Protein AF-A0A2G8KX12-F1 (afdb_monomer)

Mean predicted aligned error: 12.35 Å

Organism: Stichopus japonicus (NCBI:txid307972)

InterPro domains:
  IPR000276 G protein-coupled receptor, rhodopsin-like [PF00001] (14-126)
  IPR000276 G protein-coupled receptor, rhodopsin-like [PR00237] (73-97)
  IPR000276 G protein-coupled receptor, rhodopsin-like [PR00237] (108-134)
  IPR017452 GPCR, rhodopsin-like, 7TM [PS50262] (1-126)
  IPR050125 G-protein coupled receptor opsins [PTHR24240] (12-142)

Radius of gyration: 23.71 Å; Cα contacts (8 Å, |Δi|>4): 37; chains: 1; bounding box: 64×22×67 Å

Sequence (146 aa):
MASLDSPGLCLIFLCYLAIPLFYFLTFAFAKRSKQKVINHLVVRPGMTDNNASLAHQTNERSRQTCKKAELRYTMVSALVYCTFTICWTPLCIVHLVNRNSPVASWVYHYCFLLIYTNSCLNPFIYAGLNRNFRRKIKQLLRLEVD

Foldseek 3Di:
DDDPDPVVLVVVVCCVVVVVVVVVVVLVVVVVVVVVVVVVVVPDDDDDDVVCVVVVVVVVVVVVVVVVVSVLVVQLSVVLVVLQCVLQVLVSVQVVVCVVPNDDPVSVVVSVVSNVCSVVCNLVSCCVSPPVSVVVVVVVVVVVVD

Nearest PDB structures (foldseek):
  8du3-assembly1_A  TM=8.055E-01  e=3.825E-03  Homo sapiens
  3g6b-assembly1_B  TM=3.278E-01  e=8.912E+00  Thermotoga maritima

Solvent-accessible surface area (backbone atoms only — not comparable to full-atom values): 8289 Å² total; per-residue (Å²): 135,82,72,94,75,50,70,67,58,55,49,51,53,48,48,66,52,48,52,58,49,52,48,50,52,53,51,51,48,54,51,50,57,49,49,53,51,49,58,65,60,71,70,67,84,88,69,61,70,79,61,35,54,58,49,48,54,52,48,52,52,50,50,53,52,51,51,54,51,50,53,49,54,53,50,51,54,51,49,55,48,52,48,52,52,63,33,47,48,60,48,53,51,51,59,59,44,43,76,80,44,87,67,62,70,69,59,54,53,51,33,51,50,39,48,60,46,54,68,62,43,51,63,50,56,47,43,74,76,23,71,67,50,47,49,51,52,56,48,52,63,50,67,76,74,112

Structure (mmCIF, N/CA/C/O backbone):
data_AF-A0A2G8KX12-F1
#
_entry.id   AF-A0A2G8KX12-F1
#
loop_
_atom_site.group_PDB
_atom_site.id
_atom_site.type_symbol
_atom_site.label_atom_id
_atom_site.label_alt_id
_atom_site.label_comp_id
_atom_site.label_asym_id
_atom_site.label_entity_id
_atom_site.label_seq_id
_atom_site.pdbx_PDB_ins_code
_atom_site.Cartn_x
_atom_site.Cartn_y
_atom_site.Cartn_z
_atom_site.occupancy
_atom_site.B_iso_or_equiv
_atom_site.auth_seq_id
_atom_site.auth_comp_id
_atom_site.auth_asym_id
_atom_site.auth_atom_id
_atom_site.pdbx_PDB_model_num
ATOM 1 N N . MET A 1 1 ? 33.860 -6.564 -18.387 1.00 37.88 1 MET A N 1
ATOM 2 C CA . MET A 1 1 ? 33.531 -6.569 -16.944 1.00 37.88 1 MET A CA 1
ATOM 3 C C . MET A 1 1 ? 33.073 -5.166 -16.566 1.00 37.88 1 MET A C 1
ATOM 5 O O . MET A 1 1 ? 33.878 -4.345 -16.156 1.00 37.88 1 MET A O 1
ATOM 9 N N . ALA A 1 2 ? 31.809 -4.844 -16.849 1.00 42.09 2 ALA A N 1
ATOM 10 C CA . ALA A 1 2 ? 31.258 -3.507 -16.650 1.00 42.09 2 ALA A CA 1
ATOM 11 C C . ALA A 1 2 ? 30.771 -3.365 -15.203 1.00 42.09 2 ALA A C 1
ATOM 13 O O . ALA A 1 2 ? 29.740 -3.927 -14.833 1.00 42.09 2 ALA A O 1
ATOM 14 N N . SER A 1 3 ? 31.592 -2.684 -14.404 1.00 42.81 3 SER A N 1
ATOM 15 C CA . SER A 1 3 ? 31.256 -1.941 -13.184 1.00 42.81 3 SER A CA 1
ATOM 16 C C . SER A 1 3 ? 29.853 -2.187 -12.616 1.00 42.81 3 SER A C 1
ATOM 18 O O . SER A 1 3 ? 28.841 -1.622 -13.047 1.00 42.81 3 SER A O 1
ATOM 20 N N . LEU A 1 4 ? 29.828 -2.979 -11.546 1.00 53.69 4 LEU A N 1
ATOM 21 C CA . LEU A 1 4 ? 28.708 -3.162 -10.622 1.00 53.69 4 LEU A CA 1
ATOM 22 C C . LEU A 1 4 ? 28.332 -1.858 -9.863 1.00 53.69 4 LEU A C 1
ATOM 24 O O . LEU A 1 4 ? 27.441 -1.881 -9.025 1.00 53.69 4 LEU A O 1
ATOM 28 N N . ASP A 1 5 ? 28.953 -0.721 -10.204 1.00 53.53 5 ASP A N 1
ATOM 29 C CA . ASP A 1 5 ? 28.837 0.589 -9.551 1.00 53.53 5 ASP A CA 1
AT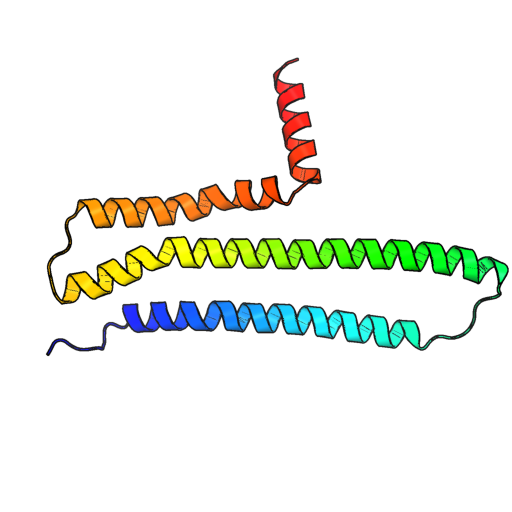OM 30 C C . ASP A 1 5 ? 27.951 1.587 -10.327 1.00 53.53 5 ASP A C 1
ATOM 32 O O . ASP A 1 5 ? 28.356 2.724 -10.570 1.00 53.53 5 ASP A O 1
ATOM 36 N N . SER A 1 6 ? 26.727 1.225 -10.751 1.00 63.56 6 SER A N 1
ATOM 37 C CA . SER A 1 6 ? 25.759 2.312 -11.015 1.00 63.56 6 SER A CA 1
ATOM 38 C C . SER A 1 6 ? 25.150 2.731 -9.683 1.00 63.56 6 SER A C 1
ATOM 40 O O . SER A 1 6 ? 24.361 1.952 -9.141 1.00 63.56 6 SER A O 1
ATOM 42 N N . PRO A 1 7 ? 25.390 3.964 -9.198 1.00 65.94 7 PRO A N 1
ATOM 43 C CA . PRO A 1 7 ? 24.730 4.477 -7.997 1.00 65.94 7 PRO A CA 1
ATOM 44 C C . PRO A 1 7 ? 23.200 4.358 -8.084 1.00 65.94 7 PRO A C 1
ATOM 46 O O . PRO A 1 7 ? 22.546 4.132 -7.073 1.00 65.94 7 PRO A O 1
ATOM 49 N N . GLY A 1 8 ? 22.627 4.390 -9.294 1.00 67.94 8 GLY A N 1
ATOM 50 C CA . GLY A 1 8 ? 21.200 4.154 -9.531 1.00 67.94 8 GLY A CA 1
ATOM 51 C C . GLY A 1 8 ? 20.692 2.766 -9.112 1.00 67.94 8 GLY A C 1
ATOM 52 O O . GLY A 1 8 ? 19.619 2.678 -8.528 1.00 67.94 8 GLY A O 1
ATOM 53 N N . LEU A 1 9 ? 21.448 1.686 -9.337 1.00 69.12 9 LEU A N 1
ATOM 54 C CA . LEU A 1 9 ? 21.040 0.329 -8.931 1.00 69.12 9 LEU A CA 1
ATOM 55 C C . LEU A 1 9 ? 21.089 0.177 -7.408 1.00 69.12 9 LEU A C 1
ATOM 57 O O . LEU A 1 9 ? 20.143 -0.333 -6.812 1.00 69.12 9 LEU A O 1
ATOM 61 N N . CYS A 1 10 ? 22.143 0.694 -6.773 1.00 71.56 10 CYS A N 1
ATOM 62 C CA . CYS A 1 10 ? 22.251 0.725 -5.316 1.00 71.56 10 CYS A CA 1
ATOM 63 C C . CYS A 1 10 ? 21.121 1.540 -4.681 1.00 71.56 10 CYS A C 1
ATOM 65 O O . CYS A 1 10 ? 20.546 1.089 -3.697 1.00 71.56 10 CYS A O 1
ATOM 67 N N . LEU A 1 11 ? 20.755 2.690 -5.262 1.00 72.00 11 LEU A N 1
ATOM 68 C CA . LEU A 1 11 ? 19.613 3.494 -4.816 1.00 72.00 11 LEU A CA 1
ATOM 69 C C . LEU A 1 11 ? 18.291 2.731 -4.946 1.00 72.00 11 LEU A C 1
ATOM 71 O O . LEU A 1 11 ? 17.487 2.758 -4.021 1.00 72.00 11 LEU A O 1
ATOM 75 N N . ILE A 1 12 ? 18.082 1.995 -6.041 1.00 74.56 12 ILE A N 1
ATOM 76 C CA . ILE A 1 12 ? 16.885 1.166 -6.235 1.00 74.56 12 ILE A CA 1
ATOM 77 C C . ILE A 1 12 ? 16.801 0.075 -5.163 1.00 74.56 12 ILE A C 1
ATOM 79 O O . ILE A 1 12 ? 15.772 -0.046 -4.499 1.00 74.56 12 ILE A O 1
ATOM 83 N N . PHE A 1 13 ? 17.874 -0.691 -4.951 1.00 76.31 13 PHE A N 1
ATOM 84 C CA . PHE A 1 13 ? 17.904 -1.736 -3.923 1.00 76.31 13 PHE A CA 1
ATOM 85 C C . PHE A 1 13 ? 17.777 -1.160 -2.506 1.00 76.31 13 PHE A C 1
ATOM 87 O O . PHE A 1 13 ? 17.041 -1.712 -1.688 1.00 76.31 13 PHE A O 1
ATOM 94 N N . LEU A 1 14 ? 18.415 -0.017 -2.230 1.00 78.88 14 LEU A N 1
ATOM 95 C CA . LEU A 1 14 ? 18.257 0.717 -0.974 1.00 78.88 14 LEU A CA 1
ATOM 96 C C . LEU A 1 14 ? 16.808 1.130 -0.755 1.00 78.88 14 LEU A C 1
ATOM 98 O O . LEU A 1 14 ? 16.281 0.884 0.322 1.00 78.88 14 LEU A O 1
ATOM 102 N N . CYS A 1 15 ? 16.132 1.692 -1.756 1.00 74.81 15 CYS A N 1
ATOM 103 C CA . CYS A 1 15 ? 14.716 2.029 -1.654 1.00 74.81 15 CYS A CA 1
ATOM 104 C C . CYS A 1 15 ? 13.858 0.773 -1.429 1.00 74.81 15 CYS A C 1
ATOM 106 O O . CYS A 1 15 ? 12.988 0.777 -0.561 1.00 74.81 15 CYS A O 1
ATOM 108 N N . TYR A 1 16 ? 14.138 -0.327 -2.132 1.00 79.88 16 TYR A N 1
ATOM 109 C CA . TYR A 1 16 ? 13.413 -1.593 -1.981 1.00 79.88 16 TYR A CA 1
ATOM 110 C C . TYR A 1 16 ? 13.565 -2.244 -0.602 1.00 79.88 16 TYR A C 1
ATOM 112 O O . TYR A 1 16 ? 12.653 -2.952 -0.187 1.00 79.88 16 TYR A O 1
ATOM 120 N N . LEU A 1 17 ? 14.668 -2.002 0.114 1.00 79.81 17 LEU A N 1
ATOM 121 C CA . LEU A 1 17 ? 14.892 -2.494 1.480 1.00 79.81 17 LEU A CA 1
ATOM 122 C C . LEU A 1 17 ? 14.463 -1.478 2.550 1.00 79.81 17 LEU A C 1
ATOM 124 O O . LEU A 1 17 ? 13.884 -1.852 3.571 1.00 79.81 17 LEU A O 1
ATOM 128 N N . ALA A 1 18 ? 14.688 -0.187 2.309 1.00 80.88 18 ALA A N 1
ATOM 129 C CA . ALA A 1 18 ? 14.345 0.888 3.232 1.00 80.88 18 ALA A CA 1
ATOM 130 C C . ALA A 1 18 ? 12.830 1.078 3.360 1.00 80.88 18 ALA A C 1
ATOM 132 O O . ALA A 1 18 ? 12.348 1.309 4.463 1.00 80.88 18 ALA A O 1
ATOM 133 N N . ILE A 1 19 ? 12.064 0.938 2.273 1.00 79.69 19 ILE A N 1
ATOM 134 C CA . ILE A 1 19 ? 10.599 1.079 2.290 1.00 79.69 19 ILE A CA 1
ATOM 135 C C . ILE A 1 19 ? 9.916 0.004 3.165 1.00 79.69 19 ILE A C 1
ATOM 137 O O . ILE A 1 19 ? 9.148 0.385 4.053 1.00 79.69 19 ILE A O 1
ATOM 141 N N . PRO A 1 20 ? 10.169 -1.313 3.002 1.00 79.12 20 PRO A N 1
ATOM 142 C CA . PRO A 1 20 ? 9.577 -2.330 3.870 1.00 79.12 20 PRO A CA 1
ATOM 143 C C . PRO A 1 20 ? 10.105 -2.252 5.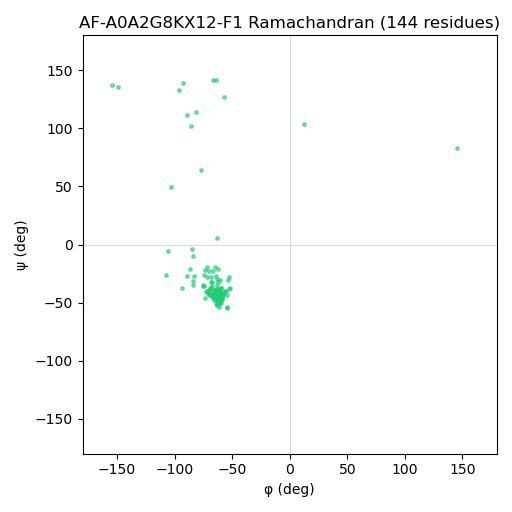303 1.00 79.12 20 PRO A C 1
ATOM 145 O O . PRO A 1 20 ? 9.336 -2.499 6.232 1.00 79.12 20 PRO A O 1
ATOM 148 N N . LEU A 1 21 ? 11.365 -1.851 5.512 1.00 82.94 21 LEU A N 1
ATOM 149 C CA . LEU A 1 21 ? 11.902 -1.609 6.851 1.00 82.94 21 LEU A CA 1
ATOM 150 C C . LEU A 1 21 ? 11.181 -0.439 7.533 1.00 82.94 21 LEU A C 1
ATOM 152 O O . LEU A 1 21 ? 10.681 -0.589 8.643 1.00 82.94 21 LEU A O 1
ATOM 156 N N . PHE A 1 22 ? 11.065 0.708 6.865 1.00 84.75 22 PHE A N 1
ATOM 157 C CA . PHE A 1 22 ? 10.358 1.881 7.374 1.00 84.75 22 PHE A CA 1
ATOM 158 C C . PHE A 1 22 ? 8.880 1.577 7.645 1.00 84.75 22 PHE A C 1
ATOM 160 O O . PHE A 1 22 ? 8.344 1.956 8.688 1.00 84.75 22 PHE A O 1
ATOM 167 N N . TYR A 1 23 ? 8.228 0.825 6.757 1.00 78.94 23 TYR A N 1
ATOM 168 C CA . TYR A 1 23 ? 6.870 0.334 6.969 1.00 78.94 23 TYR A CA 1
ATOM 169 C C . TYR A 1 23 ? 6.770 -0.577 8.197 1.00 78.94 23 TYR A C 1
ATOM 171 O O . TYR A 1 23 ? 5.913 -0.358 9.053 1.00 78.94 23 TYR A O 1
ATOM 179 N N . PHE A 1 24 ? 7.663 -1.563 8.323 1.00 82.75 24 PHE A N 1
ATOM 180 C CA . PHE A 1 24 ? 7.705 -2.460 9.475 1.00 82.75 24 PHE A CA 1
ATOM 181 C C . PHE A 1 24 ? 7.931 -1.686 10.775 1.00 82.75 24 PHE A C 1
ATOM 183 O O . PHE A 1 24 ? 7.247 -1.945 11.761 1.00 82.75 24 PHE A O 1
ATOM 190 N N . LEU A 1 25 ? 8.818 -0.688 10.771 1.00 83.06 25 LEU A N 1
ATOM 191 C CA . LEU A 1 25 ? 9.060 0.194 11.912 1.00 83.06 25 LEU A CA 1
ATOM 192 C C . LEU A 1 25 ? 7.819 1.022 12.259 1.00 83.06 25 LEU A C 1
ATOM 194 O 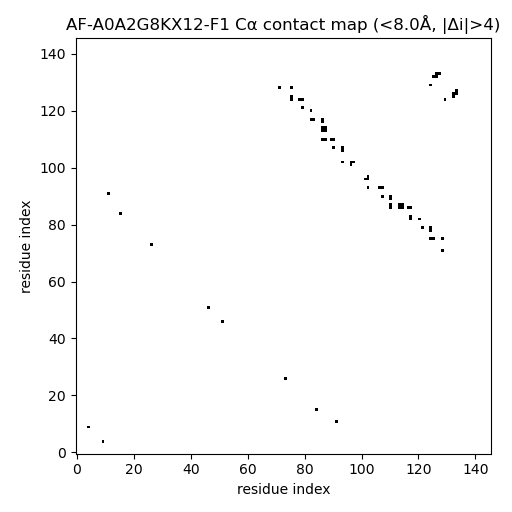O . LEU A 1 25 ? 7.443 1.091 13.427 1.00 83.06 25 LEU A O 1
ATOM 198 N N . THR A 1 26 ? 7.137 1.585 11.261 1.00 82.25 26 THR A N 1
ATOM 199 C CA . THR A 1 26 ? 5.915 2.383 11.451 1.00 82.25 26 THR A CA 1
ATOM 200 C C . THR A 1 26 ? 4.775 1.518 11.991 1.00 82.25 26 THR A C 1
ATOM 202 O O . THR A 1 26 ? 4.078 1.907 12.928 1.00 82.25 26 THR A O 1
ATOM 205 N N . PHE A 1 27 ? 4.620 0.302 11.466 1.00 80.00 27 PHE A N 1
ATOM 206 C CA . PHE A 1 27 ? 3.636 -0.669 11.930 1.00 80.00 27 PHE A CA 1
ATOM 207 C C . PHE A 1 27 ? 3.955 -1.183 13.340 1.00 80.00 27 PHE A C 1
ATOM 209 O O . PHE A 1 27 ? 3.075 -1.227 14.201 1.00 80.00 27 PHE A O 1
ATOM 216 N N . ALA A 1 28 ? 5.214 -1.531 13.612 1.00 81.75 28 ALA A N 1
ATOM 217 C CA . ALA A 1 28 ? 5.665 -1.970 14.926 1.00 81.75 28 ALA A CA 1
ATOM 218 C C . ALA A 1 28 ? 5.500 -0.859 15.967 1.00 81.75 28 ALA A C 1
ATOM 220 O O . ALA A 1 28 ? 5.040 -1.128 17.076 1.00 81.75 28 ALA A O 1
ATOM 221 N N . PHE A 1 29 ? 5.812 0.388 15.611 1.00 82.62 29 PHE A N 1
ATOM 222 C CA . PHE A 1 29 ? 5.577 1.555 16.452 1.00 82.62 29 PHE A CA 1
ATOM 223 C C . PHE A 1 29 ? 4.083 1.758 16.714 1.00 82.62 29 PHE A C 1
ATOM 225 O O . PHE A 1 29 ? 3.682 1.842 17.871 1.00 82.62 29 PHE A O 1
ATOM 232 N N . ALA A 1 30 ? 3.239 1.737 15.678 1.00 77.75 30 ALA A N 1
ATOM 233 C CA . ALA A 1 30 ? 1.790 1.857 15.825 1.00 77.75 30 ALA A CA 1
ATOM 234 C C . ALA A 1 30 ? 1.207 0.753 16.727 1.00 77.75 30 ALA A C 1
ATOM 236 O O . ALA A 1 30 ? 0.399 1.035 17.614 1.00 77.75 30 ALA A O 1
ATOM 237 N N . LYS A 1 31 ? 1.668 -0.494 16.566 1.00 78.12 31 LYS A N 1
ATOM 238 C CA . LYS A 1 31 ? 1.269 -1.630 17.407 1.00 78.12 31 LYS A CA 1
ATOM 239 C C . LYS A 1 31 ? 1.737 -1.452 18.853 1.00 78.12 31 LYS A C 1
ATOM 241 O O . LYS A 1 31 ? 0.948 -1.644 19.775 1.00 78.12 31 LYS A O 1
ATOM 246 N N . ARG A 1 32 ? 2.992 -1.040 19.065 1.00 78.69 32 ARG A N 1
ATOM 247 C CA . ARG A 1 32 ? 3.560 -0.770 20.399 1.00 78.69 32 ARG A CA 1
ATOM 248 C C . ARG A 1 32 ? 2.825 0.368 21.111 1.00 78.69 32 ARG A C 1
ATOM 250 O O . ARG A 1 32 ? 2.495 0.218 22.284 1.00 78.69 32 ARG A O 1
ATOM 257 N N . SER A 1 33 ? 2.525 1.463 20.416 1.00 73.00 33 SER A N 1
ATOM 258 C CA . SER A 1 33 ? 1.793 2.612 20.965 1.00 73.00 33 SER A CA 1
ATOM 259 C C . SER A 1 33 ? 0.401 2.214 21.452 1.00 73.00 33 SER A C 1
ATOM 261 O O . SER A 1 33 ? -0.004 2.591 22.549 1.00 73.00 33 SER A O 1
ATOM 263 N N . LYS A 1 34 ? -0.305 1.364 20.701 1.00 70.81 34 LYS A N 1
ATOM 264 C CA . LYS A 1 34 ? -1.628 0.864 21.100 1.00 70.81 34 LYS A CA 1
ATOM 265 C C . LYS A 1 34 ? -1.569 -0.183 22.201 1.00 70.81 34 LYS A C 1
ATOM 267 O O . LYS A 1 34 ? -2.418 -0.175 23.088 1.00 70.81 34 LYS A O 1
ATOM 272 N N . GLN A 1 35 ? -0.547 -1.037 22.193 1.00 73.19 35 GLN A N 1
ATOM 273 C CA . GLN A 1 35 ? -0.344 -2.020 23.253 1.00 73.19 35 GLN A CA 1
ATOM 274 C C . GLN A 1 35 ? -0.077 -1.346 24.603 1.00 73.19 35 GLN A C 1
ATOM 276 O O . GLN A 1 35 ? -0.626 -1.779 25.611 1.00 73.19 35 GLN A O 1
ATOM 281 N N . LYS A 1 36 ? 0.705 -0.257 24.623 1.00 72.62 36 LYS A N 1
ATOM 282 C CA . LYS A 1 36 ? 0.940 0.538 25.838 1.00 72.62 36 LYS A CA 1
ATOM 283 C C . LYS A 1 36 ? -0.357 1.130 26.388 1.00 72.62 36 LYS A C 1
ATOM 285 O O . LYS A 1 36 ? -0.620 0.996 27.576 1.00 72.62 36 LYS A O 1
ATOM 290 N N . VAL A 1 37 ? -1.184 1.718 25.522 1.00 73.69 37 VAL A N 1
ATOM 291 C CA . VAL A 1 37 ? -2.481 2.290 25.917 1.00 73.69 37 VAL A CA 1
ATOM 292 C C . VAL A 1 37 ? -3.429 1.207 26.441 1.00 73.69 37 VAL A C 1
ATOM 294 O O . VAL A 1 37 ? -4.018 1.379 27.501 1.00 73.69 37 VAL A O 1
ATOM 297 N N . ILE A 1 38 ? -3.538 0.061 25.761 1.00 71.38 38 ILE A N 1
ATOM 298 C CA . ILE A 1 38 ? -4.399 -1.049 26.204 1.00 71.38 38 ILE A CA 1
ATOM 299 C C . ILE A 1 38 ? -3.915 -1.628 27.536 1.00 71.38 38 ILE A C 1
ATOM 301 O O . ILE A 1 38 ? -4.731 -1.814 28.431 1.00 71.38 38 ILE A O 1
ATOM 305 N N . ASN A 1 39 ? -2.611 -1.865 27.702 1.00 71.44 39 ASN A N 1
ATOM 306 C CA . ASN A 1 39 ? -2.067 -2.363 28.966 1.00 71.44 39 ASN A CA 1
ATOM 307 C C . ASN A 1 39 ? -2.352 -1.389 30.121 1.00 71.44 39 ASN A C 1
ATOM 309 O O . ASN A 1 39 ? -2.681 -1.831 31.214 1.00 71.44 39 ASN A O 1
ATOM 313 N N . HIS A 1 40 ? -2.296 -0.076 29.877 1.0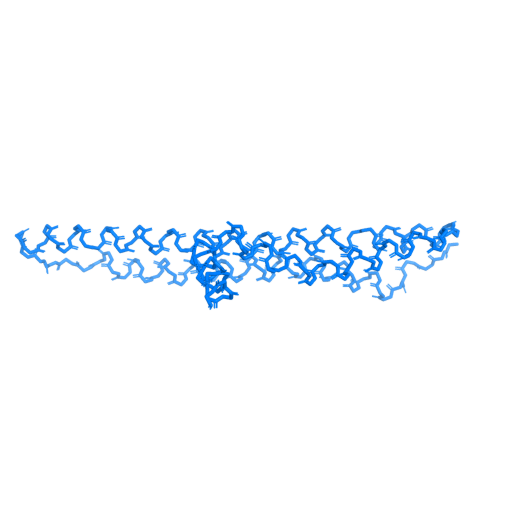0 67.94 40 HIS A N 1
ATOM 314 C CA . HIS A 1 40 ? -2.585 0.935 30.899 1.00 67.94 40 HIS A CA 1
ATOM 315 C C . HIS A 1 40 ? -4.086 1.078 31.215 1.00 67.94 40 HIS A C 1
ATOM 317 O O . HIS A 1 40 ? -4.451 1.486 32.316 1.00 67.94 40 HIS A O 1
ATOM 323 N N . LEU A 1 41 ? -4.964 0.742 30.263 1.00 65.06 41 LEU A N 1
ATOM 324 C CA . LEU A 1 41 ? -6.421 0.749 30.439 1.00 65.06 41 LEU A CA 1
ATOM 325 C C . LEU A 1 41 ? -6.950 -0.542 31.088 1.00 65.06 41 LEU A C 1
ATOM 327 O O . LEU A 1 41 ? -7.929 -0.485 31.823 1.00 65.06 41 LEU A O 1
ATOM 331 N N . VAL A 1 42 ? -6.304 -1.689 30.850 1.00 64.56 42 VAL A N 1
ATOM 332 C CA . VAL A 1 42 ? -6.667 -2.998 31.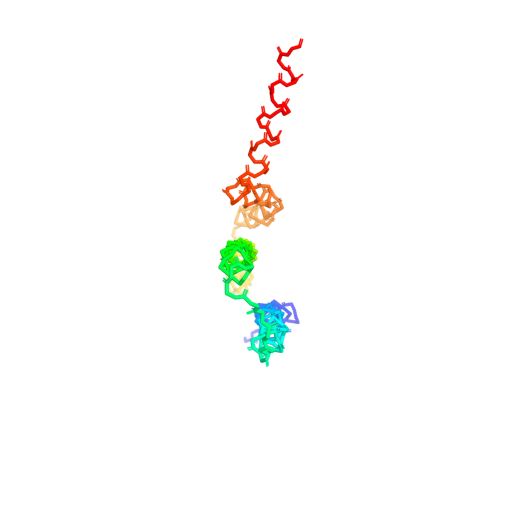436 1.00 64.56 42 VAL A CA 1
ATOM 333 C C . VAL A 1 42 ? -6.370 -3.069 32.942 1.00 64.56 42 VAL A C 1
ATOM 335 O O . VAL A 1 42 ? -7.001 -3.844 33.650 1.00 64.56 42 VAL A O 1
ATOM 338 N N . VAL A 1 43 ? -5.454 -2.242 33.453 1.00 66.56 43 VAL A N 1
ATOM 339 C CA . VAL A 1 43 ? -5.002 -2.274 34.857 1.00 66.56 43 VAL A CA 1
ATOM 340 C C . VAL A 1 43 ? -5.904 -1.478 35.822 1.00 66.56 43 VAL A C 1
ATOM 342 O O . VAL A 1 43 ? -5.675 -1.544 37.021 1.00 66.56 43 VAL A O 1
ATOM 345 N N . ARG A 1 44 ? -6.952 -0.758 35.380 1.00 55.84 44 ARG A N 1
ATOM 346 C CA . ARG A 1 44 ? -7.866 -0.023 36.295 1.00 55.84 44 ARG A CA 1
ATOM 347 C C . ARG A 1 44 ? -9.042 -0.900 36.766 1.00 55.84 44 ARG A C 1
ATOM 349 O O . ARG A 1 44 ? -9.936 -1.144 35.956 1.00 55.84 44 ARG A O 1
ATOM 356 N N . PRO A 1 45 ? -9.127 -1.296 38.054 1.00 56.44 45 PRO A N 1
ATOM 357 C CA . PRO A 1 45 ? -10.311 -1.946 38.598 1.00 56.44 45 PRO A CA 1
ATOM 358 C C . PRO A 1 45 ? -11.213 -0.916 39.298 1.00 56.44 45 PRO A C 1
ATOM 360 O O . PRO A 1 45 ? -10.741 -0.109 40.097 1.00 56.44 45 PRO A O 1
ATOM 363 N N . GLY A 1 46 ? -12.518 -0.948 39.016 1.00 62.78 46 GLY A N 1
ATOM 364 C CA . GLY A 1 46 ? -13.522 -0.259 39.836 1.00 62.78 46 GLY A CA 1
ATOM 365 C C . GLY A 1 46 ? -14.700 0.314 39.051 1.00 62.78 46 GLY A C 1
ATOM 366 O O . GLY A 1 46 ? -14.708 1.505 38.752 1.00 62.78 46 GLY A O 1
ATOM 367 N N . MET A 1 47 ? -15.708 -0.513 38.751 1.00 62.72 47 MET A N 1
ATOM 368 C CA . MET A 1 47 ? -17.041 -0.074 38.308 1.00 62.72 47 MET A CA 1
ATOM 369 C C . MET A 1 47 ? -18.106 -1.080 38.770 1.00 62.72 47 MET A C 1
ATOM 371 O O . MET A 1 47 ? -17.898 -2.283 38.665 1.00 62.72 47 MET A O 1
ATOM 375 N N . THR A 1 48 ? -19.221 -0.570 39.299 1.00 66.94 48 THR A N 1
ATOM 376 C CA . THR A 1 48 ? -20.376 -1.313 39.838 1.00 66.94 48 THR A C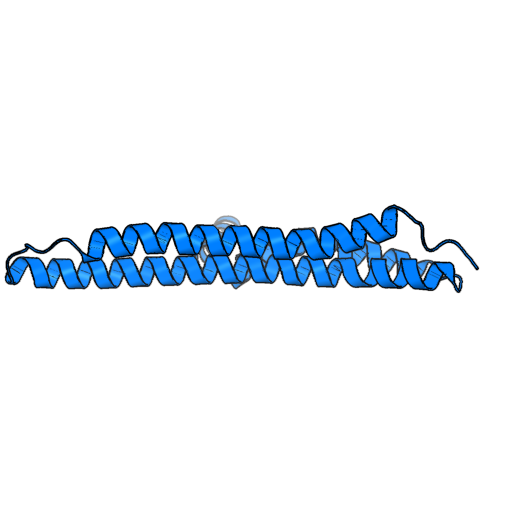A 1
ATOM 377 C C . THR A 1 48 ? -21.144 -2.092 38.755 1.00 66.94 48 THR A C 1
ATOM 379 O O . THR A 1 48 ? -21.341 -1.589 37.648 1.00 66.94 48 THR A O 1
ATOM 382 N N . ASP A 1 49 ? -21.613 -3.303 39.082 1.00 67.44 49 ASP A N 1
ATOM 383 C CA . ASP A 1 49 ? -22.013 -4.381 38.148 1.00 67.44 49 ASP A CA 1
ATOM 384 C C . ASP A 1 49 ? -23.032 -4.007 37.045 1.00 67.44 49 ASP A C 1
ATOM 386 O O . ASP A 1 49 ? -22.895 -4.415 35.885 1.00 67.44 49 ASP A O 1
ATOM 390 N N . ASN A 1 50 ? -24.031 -3.175 37.356 1.00 67.69 50 ASN A N 1
ATOM 391 C CA . ASN A 1 50 ? -25.081 -2.799 36.393 1.00 67.69 50 ASN A CA 1
ATOM 392 C C . ASN A 1 50 ? -24.593 -1.782 35.347 1.00 67.69 50 ASN A C 1
ATOM 394 O O . ASN A 1 50 ? -24.962 -1.846 34.177 1.00 67.69 50 ASN A O 1
ATOM 398 N N . ASN A 1 51 ? -23.710 -0.869 35.749 1.00 67.75 51 ASN A N 1
ATOM 399 C CA . ASN A 1 51 ? -23.080 0.085 34.835 1.00 67.75 51 ASN A CA 1
ATOM 400 C C . ASN A 1 51 ? -21.878 -0.560 34.128 1.00 67.75 51 ASN A C 1
ATOM 402 O O . ASN A 1 51 ? -21.550 -0.202 32.996 1.00 67.75 51 ASN A O 1
ATOM 406 N N . ALA A 1 52 ? -21.253 -1.548 34.775 1.00 70.56 52 ALA A N 1
ATOM 407 C CA . ALA A 1 52 ? -20.138 -2.313 34.241 1.00 70.56 52 ALA A CA 1
ATOM 408 C C . ALA A 1 52 ? -20.544 -3.153 33.026 1.00 70.56 52 ALA A C 1
ATOM 410 O O . ALA A 1 52 ? -19.803 -3.183 32.052 1.00 70.56 52 ALA A O 1
ATOM 411 N N . SER A 1 53 ? -21.724 -3.777 33.023 1.00 73.75 53 SER A N 1
ATOM 412 C CA . SER A 1 53 ? -22.207 -4.583 31.889 1.00 73.75 53 SER A CA 1
ATOM 413 C C . SER A 1 53 ? -22.477 -3.745 30.626 1.00 73.75 53 SER A C 1
ATOM 415 O O . SER A 1 53 ? -22.039 -4.118 29.531 1.00 73.75 53 SER A O 1
ATOM 417 N N . LEU A 1 54 ? -23.100 -2.569 30.767 1.00 77.38 54 LEU A N 1
ATOM 418 C CA . LEU A 1 54 ? -23.332 -1.637 29.653 1.00 77.38 54 LEU A CA 1
ATOM 419 C C . LEU A 1 54 ? -22.026 -0.984 29.159 1.00 77.38 54 LEU A C 1
ATOM 421 O O . LEU A 1 54 ? -21.794 -0.858 27.949 1.00 77.38 54 LEU A O 1
ATOM 425 N N . ALA A 1 55 ? -21.138 -0.616 30.090 1.00 73.25 55 ALA A N 1
ATOM 426 C CA . ALA A 1 55 ? -19.810 -0.095 29.777 1.00 73.25 55 ALA A CA 1
ATOM 427 C C . ALA A 1 55 ? -18.936 -1.158 29.093 1.00 73.25 55 ALA A C 1
ATOM 429 O O . ALA A 1 55 ? -18.245 -0.849 28.125 1.00 73.25 55 ALA A O 1
ATOM 430 N N . HIS A 1 56 ? -19.014 -2.419 29.525 1.00 73.81 56 HIS A N 1
ATOM 431 C CA . HIS A 1 56 ? -18.284 -3.541 28.943 1.00 73.81 56 HIS A CA 1
ATOM 432 C C . HIS A 1 56 ? -18.750 -3.827 27.513 1.00 73.81 56 HIS A C 1
ATOM 434 O O . HIS A 1 56 ? -17.917 -3.905 26.613 1.00 73.81 56 HIS A O 1
ATOM 440 N N . GLN A 1 57 ? -20.065 -3.882 27.256 1.00 79.12 57 GLN A N 1
ATOM 441 C CA . GLN A 1 57 ? -20.591 -4.024 25.891 1.00 79.12 57 GLN A CA 1
ATOM 442 C C . GLN A 1 57 ? -20.178 -2.863 24.974 1.00 79.12 57 GLN A C 1
ATOM 444 O O . GLN A 1 57 ? -19.779 -3.082 23.825 1.00 79.12 57 GLN A O 1
ATOM 449 N N . THR A 1 58 ? -20.246 -1.625 25.469 1.00 79.06 58 THR A N 1
ATOM 450 C CA . THR A 1 58 ? -19.859 -0.433 24.697 1.00 79.06 58 THR A CA 1
ATOM 451 C C . THR A 1 58 ? -18.358 -0.422 24.402 1.00 79.06 58 THR A C 1
ATOM 453 O O . THR A 1 58 ? -17.945 -0.109 23.279 1.00 79.06 58 THR A O 1
ATOM 456 N N . ASN A 1 59 ? -17.531 -0.823 25.369 1.00 80.44 59 ASN A N 1
ATOM 457 C CA . ASN A 1 59 ? -16.080 -0.895 25.235 1.00 80.44 59 ASN A CA 1
ATOM 458 C C . ASN A 1 59 ? -15.650 -2.035 24.291 1.00 80.44 59 ASN A C 1
ATOM 460 O O . ASN A 1 59 ? -14.826 -1.819 23.404 1.00 80.44 59 ASN A O 1
ATOM 464 N N . GLU A 1 60 ? -16.277 -3.212 24.378 1.00 77.50 60 GLU A N 1
ATOM 465 C CA . GLU A 1 60 ? -16.092 -4.340 23.449 1.00 77.50 60 GLU A CA 1
ATOM 466 C C . GLU A 1 60 ? -16.428 -3.950 21.999 1.00 77.50 60 GLU A C 1
ATOM 468 O O . GLU A 1 60 ? -15.621 -4.159 21.084 1.00 77.50 60 GLU A O 1
ATOM 473 N N . ARG A 1 61 ? -17.582 -3.300 21.779 1.00 80.06 61 ARG A N 1
ATOM 474 C CA . ARG A 1 61 ? -1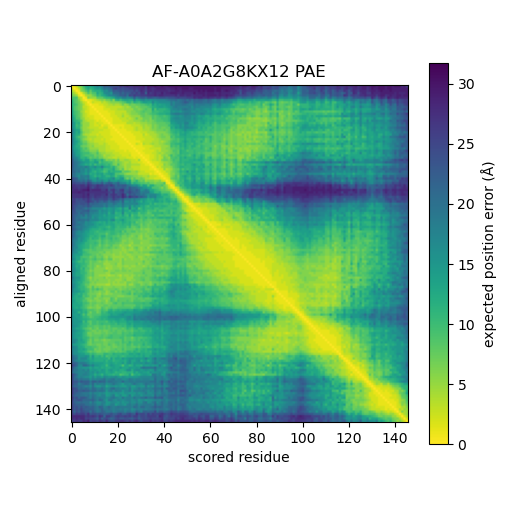8.004 -2.832 20.447 1.00 80.06 61 ARG A CA 1
ATOM 475 C C . ARG A 1 61 ? -17.051 -1.763 19.896 1.00 80.06 61 ARG A C 1
ATOM 477 O O . ARG A 1 61 ? -16.680 -1.806 18.717 1.00 80.06 61 ARG A O 1
ATOM 484 N N . SER A 1 62 ? -16.610 -0.828 20.737 1.00 77.62 62 SER A N 1
ATOM 485 C CA . SER A 1 62 ? -15.651 0.224 20.364 1.00 77.62 62 SER A CA 1
ATOM 486 C C . SER A 1 62 ? -14.278 -0.363 20.022 1.00 77.62 62 SER A C 1
ATOM 488 O O . SER A 1 62 ? -13.688 -0.030 18.991 1.00 77.62 62 SER A O 1
ATOM 490 N N . ARG A 1 63 ? -13.807 -1.330 20.816 1.00 76.75 63 ARG A N 1
ATOM 491 C CA . ARG A 1 63 ? -12.556 -2.067 20.602 1.00 76.75 63 ARG A CA 1
ATOM 492 C C . ARG A 1 63 ? -12.585 -2.884 19.313 1.00 76.75 63 ARG A C 1
ATOM 494 O O . ARG A 1 63 ? -11.614 -2.858 18.559 1.00 76.75 63 ARG A O 1
ATOM 501 N N . GLN A 1 64 ? -13.688 -3.570 19.008 1.00 78.75 64 GLN A N 1
ATOM 502 C CA . GLN A 1 64 ? -13.861 -4.270 17.729 1.00 78.75 64 GLN A CA 1
ATOM 503 C C . GLN A 1 64 ? -13.864 -3.309 16.537 1.00 78.75 64 GLN A C 1
ATOM 505 O O . GLN A 1 64 ? -13.272 -3.617 15.502 1.00 78.75 64 GLN A O 1
ATOM 510 N N . THR A 1 65 ? -14.493 -2.142 16.671 1.00 79.25 65 THR A N 1
ATOM 511 C CA . THR A 1 65 ? -14.527 -1.130 15.605 1.00 79.25 65 THR A CA 1
ATOM 512 C C . THR A 1 65 ? -13.131 -0.561 15.342 1.00 79.25 65 THR A C 1
ATOM 514 O O . THR A 1 65 ? -12.711 -0.477 14.187 1.00 79.25 65 THR A O 1
ATOM 517 N N . CYS A 1 66 ? -12.368 -0.275 16.401 1.00 78.38 66 CYS A N 1
ATOM 518 C CA . CYS A 1 66 ? -10.981 0.178 16.306 1.00 78.38 66 CYS A CA 1
ATOM 519 C C . CYS A 1 66 ? -10.069 -0.887 15.666 1.00 78.38 66 CYS A C 1
ATOM 521 O O . CYS A 1 66 ? -9.356 -0.587 14.710 1.00 78.38 66 CYS A O 1
ATOM 523 N N . LYS A 1 67 ? -10.177 -2.160 16.086 1.00 74.56 67 LYS A N 1
ATOM 524 C CA . LYS A 1 67 ? -9.439 -3.289 15.481 1.00 74.56 67 LYS A CA 1
ATOM 525 C C . LYS A 1 67 ? -9.734 -3.458 13.987 1.00 74.56 67 LYS A C 1
ATOM 527 O O . LYS A 1 67 ? -8.823 -3.679 13.194 1.00 74.56 67 LYS A O 1
ATOM 532 N N . LYS A 1 68 ? -11.004 -3.347 13.581 1.00 75.31 68 LYS A N 1
ATOM 533 C CA . LYS A 1 68 ? -11.398 -3.419 12.162 1.00 75.31 68 LYS A CA 1
ATOM 534 C C . LYS A 1 68 ? -10.819 -2.257 11.356 1.00 75.31 68 LYS A C 1
ATOM 536 O O . LYS A 1 68 ? -10.373 -2.465 10.230 1.00 75.31 68 LYS A O 1
ATOM 541 N N . ALA A 1 69 ? -10.823 -1.050 11.922 1.00 78.12 69 ALA A N 1
ATOM 542 C CA . ALA A 1 69 ? -10.211 0.111 11.290 1.00 78.12 69 ALA A CA 1
ATOM 543 C C . ALA A 1 69 ? -8.697 -0.097 11.118 1.00 78.12 69 ALA A C 1
ATOM 545 O O . ALA A 1 69 ? -8.192 0.067 10.014 1.00 78.12 69 ALA A O 1
ATOM 546 N N . GLU A 1 70 ? -7.997 -0.547 12.161 1.00 77.56 70 GLU A N 1
ATOM 547 C CA . GLU A 1 70 ? -6.563 -0.870 12.123 1.00 77.56 70 GLU A CA 1
ATOM 548 C C . GLU A 1 70 ? -6.199 -1.869 11.030 1.00 77.56 70 GLU A C 1
ATOM 550 O O . GLU A 1 70 ? -5.358 -1.561 10.191 1.00 77.56 70 GLU A O 1
ATOM 555 N N . LEU A 1 71 ? -6.866 -3.028 10.998 1.00 76.25 71 LEU A N 1
ATOM 556 C CA . LEU A 1 71 ? -6.612 -4.057 9.986 1.00 76.25 71 LEU A CA 1
ATOM 557 C C . LEU A 1 71 ? -6.784 -3.509 8.574 1.00 76.25 71 LEU A C 1
ATOM 559 O O . LEU A 1 71 ? -5.992 -3.804 7.686 1.00 76.25 71 LEU A O 1
ATOM 563 N N . ARG A 1 72 ? -7.798 -2.671 8.369 1.00 77.69 72 ARG A N 1
ATOM 564 C CA . ARG A 1 72 ? -8.043 -2.034 7.082 1.00 77.69 72 ARG A CA 1
ATOM 565 C C . ARG A 1 72 ? -6.937 -1.058 6.699 1.00 77.69 72 ARG A C 1
ATOM 567 O O . ARG A 1 72 ? -6.533 -1.067 5.543 1.00 77.69 72 ARG A O 1
ATOM 574 N N . TYR A 1 73 ? -6.447 -0.241 7.632 1.00 78.31 73 TYR A N 1
ATOM 575 C CA . TYR A 1 73 ? -5.302 0.633 7.369 1.00 78.31 73 TYR A CA 1
ATOM 576 C C . TYR A 1 73 ? -4.073 -0.188 6.974 1.00 78.31 73 TYR A C 1
ATOM 578 O O . TYR A 1 73 ? -3.457 0.117 5.961 1.00 78.31 73 TYR A O 1
ATOM 586 N N . THR A 1 74 ? -3.787 -1.272 7.703 1.00 76.75 74 THR A N 1
ATOM 587 C CA . THR A 1 74 ? -2.676 -2.190 7.404 1.00 76.75 74 THR A CA 1
ATOM 588 C C . THR A 1 74 ? -2.830 -2.882 6.048 1.00 76.75 74 THR A C 1
ATOM 590 O O . THR A 1 74 ? -1.860 -3.012 5.307 1.00 76.75 74 THR A O 1
ATOM 593 N N . MET A 1 75 ? -4.041 -3.312 5.690 1.00 76.94 75 MET A N 1
ATOM 594 C CA . MET A 1 75 ? -4.318 -3.913 4.382 1.00 76.94 75 MET A CA 1
ATOM 595 C C . MET A 1 75 ? -4.140 -2.906 3.246 1.00 76.94 75 MET A C 1
ATOM 597 O O . MET A 1 75 ? -3.537 -3.233 2.230 1.00 76.94 75 MET A O 1
ATOM 601 N N . VAL A 1 76 ? -4.635 -1.677 3.415 1.00 78.38 76 VAL A N 1
ATOM 602 C CA . VAL A 1 76 ? -4.469 -0.607 2.422 1.00 78.38 76 VAL A CA 1
ATOM 603 C C . VAL A 1 76 ? -2.990 -0.282 2.232 1.00 78.38 76 VAL A C 1
ATOM 605 O O . VAL A 1 76 ? -2.526 -0.250 1.097 1.00 78.38 76 VAL A O 1
ATOM 608 N N . SER A 1 77 ? -2.229 -0.105 3.315 1.00 73.88 77 SER A N 1
ATOM 609 C CA . SER A 1 77 ? -0.793 0.168 3.220 1.00 73.88 77 SER A CA 1
ATOM 610 C C . SER A 1 77 ? -0.014 -0.989 2.593 1.00 73.88 77 SER A C 1
ATOM 612 O O . SER A 1 77 ? 0.872 -0.749 1.777 1.00 73.88 77 SER A O 1
ATOM 614 N N . ALA A 1 78 ? -0.377 -2.236 2.908 1.00 73.69 78 ALA A N 1
ATOM 615 C CA . ALA A 1 78 ? 0.214 -3.411 2.274 1.00 73.69 78 ALA A CA 1
ATOM 616 C C . ALA A 1 78 ? -0.084 -3.464 0.766 1.00 73.69 78 ALA A C 1
ATOM 618 O O . ALA A 1 78 ? 0.803 -3.770 -0.021 1.00 73.69 78 ALA A O 1
ATOM 619 N N . LEU A 1 79 ? -1.302 -3.119 0.339 1.00 78.81 79 LEU A N 1
ATOM 620 C CA . LEU A 1 79 ? -1.667 -3.111 -1.080 1.00 78.81 79 LEU A CA 1
ATOM 621 C C . LEU A 1 79 ? -0.987 -1.994 -1.869 1.00 78.81 79 LEU A C 1
ATOM 623 O O . LEU A 1 79 ? -0.548 -2.236 -2.993 1.00 78.81 79 LEU A O 1
ATOM 627 N N . VAL A 1 80 ? -0.854 -0.800 -1.286 1.00 78.00 80 VAL A N 1
ATOM 628 C CA . VAL A 1 80 ? -0.066 0.292 -1.882 1.00 78.00 80 VAL A CA 1
ATOM 629 C C . VAL A 1 80 ? 1.385 -0.154 -2.070 1.00 78.00 80 VAL A C 1
ATOM 631 O O . VAL A 1 80 ? 1.945 0.035 -3.147 1.00 78.00 80 VAL A O 1
ATOM 634 N N . TYR A 1 81 ? 1.966 -0.821 -1.069 1.00 75.50 81 TYR A N 1
ATOM 635 C CA . TYR A 1 81 ? 3.319 -1.370 -1.160 1.00 75.50 81 TYR A CA 1
ATOM 636 C C . TYR A 1 81 ? 3.450 -2.422 -2.268 1.00 75.50 81 TYR A C 1
ATOM 638 O O . TYR A 1 81 ? 4.281 -2.259 -3.156 1.00 75.50 81 TYR A O 1
ATOM 646 N N . CYS A 1 82 ? 2.597 -3.453 -2.274 1.00 75.44 82 CYS A N 1
ATOM 647 C CA . CYS A 1 82 ? 2.634 -4.497 -3.301 1.00 75.44 82 CYS A CA 1
ATOM 648 C C . CYS A 1 82 ? 2.494 -3.911 -4.710 1.00 75.44 82 CYS A C 1
ATOM 650 O O . CYS A 1 82 ? 3.204 -4.318 -5.625 1.00 75.44 82 CYS A O 1
ATOM 652 N N . THR A 1 83 ? 1.613 -2.925 -4.877 1.00 76.44 83 THR A N 1
ATOM 653 C CA . THR A 1 83 ? 1.417 -2.234 -6.156 1.00 76.44 83 THR A CA 1
ATOM 654 C C . THR A 1 83 ? 2.672 -1.474 -6.571 1.00 76.44 83 THR A C 1
ATOM 656 O O . THR A 1 83 ? 3.121 -1.608 -7.705 1.00 76.44 83 THR A O 1
ATOM 659 N N . PHE A 1 84 ? 3.284 -0.727 -5.650 1.00 75.88 84 PHE A N 1
ATOM 660 C CA . PHE A 1 84 ? 4.521 -0.000 -5.914 1.00 75.88 84 PHE A CA 1
ATOM 661 C C . PHE A 1 84 ? 5.653 -0.939 -6.351 1.00 75.88 84 PHE A C 1
ATOM 663 O O . PHE A 1 84 ? 6.303 -0.685 -7.364 1.00 75.88 84 PHE A O 1
ATOM 670 N N . THR A 1 85 ? 5.831 -2.059 -5.644 1.00 75.75 85 THR A N 1
ATOM 671 C CA . THR A 1 85 ? 6.806 -3.109 -5.969 1.00 75.75 85 THR A CA 1
ATOM 672 C C . THR A 1 85 ? 6.546 -3.708 -7.353 1.00 75.75 85 THR A C 1
ATOM 674 O O . THR A 1 85 ? 7.453 -3.757 -8.182 1.00 75.75 85 THR A O 1
ATOM 677 N N . ILE A 1 86 ? 5.311 -4.122 -7.647 1.00 77.31 86 ILE A N 1
ATOM 678 C CA . ILE A 1 86 ? 4.956 -4.726 -8.941 1.00 77.31 86 ILE A CA 1
ATOM 679 C C . ILE A 1 86 ? 5.157 -3.725 -10.086 1.00 77.31 86 ILE A C 1
ATOM 681 O O . ILE A 1 86 ? 5.698 -4.094 -11.123 1.00 77.31 86 ILE A O 1
ATOM 685 N N . CYS A 1 87 ? 4.789 -2.456 -9.898 1.00 76.12 87 CYS A N 1
ATOM 686 C CA . CYS A 1 87 ? 4.948 -1.419 -10.917 1.00 76.12 87 CYS A CA 1
ATOM 687 C C . CYS A 1 87 ? 6.413 -1.058 -11.201 1.00 76.12 87 CYS A C 1
ATOM 689 O O . CYS A 1 87 ? 6.741 -0.711 -12.333 1.00 76.12 87 CYS A O 1
ATOM 691 N N . TRP A 1 88 ? 7.298 -1.140 -10.204 1.00 74.75 88 TRP A N 1
ATOM 692 C CA . TRP A 1 88 ? 8.719 -0.809 -10.368 1.00 74.75 88 TRP A CA 1
ATOM 693 C C . TRP A 1 88 ? 9.593 -1.990 -10.808 1.00 74.75 88 TRP A C 1
ATOM 695 O O . TRP A 1 88 ? 10.619 -1.776 -11.451 1.00 74.75 88 TRP A O 1
ATOM 705 N N . THR A 1 89 ? 9.207 -3.230 -10.493 1.00 76.94 89 THR A N 1
ATOM 706 C CA . THR A 1 89 ? 10.004 -4.437 -10.793 1.00 76.94 89 THR A CA 1
ATOM 707 C C . THR A 1 89 ? 10.384 -4.575 -12.281 1.00 76.94 89 THR A C 1
ATOM 709 O O . THR A 1 89 ? 11.553 -4.850 -12.563 1.00 76.94 89 THR A O 1
ATOM 712 N N . PRO A 1 90 ? 9.485 -4.332 -13.258 1.00 78.31 90 PRO A N 1
ATOM 713 C CA . PRO A 1 90 ? 9.817 -4.438 -14.678 1.00 78.31 90 PRO A CA 1
ATOM 714 C C . PRO A 1 90 ? 10.917 -3.466 -15.108 1.00 78.31 90 PRO A C 1
ATOM 716 O O . PRO A 1 90 ? 11.797 -3.841 -15.877 1.00 78.31 90 PRO A O 1
ATOM 719 N N . LEU A 1 91 ? 10.915 -2.241 -14.570 1.00 74.25 91 LEU A N 1
ATOM 720 C CA . LEU A 1 91 ? 11.942 -1.246 -14.877 1.00 74.25 91 LEU A CA 1
ATOM 721 C C . LEU A 1 91 ? 13.319 -1.696 -14.364 1.00 74.25 91 LEU A C 1
ATOM 723 O O . LEU A 1 91 ? 14.319 -1.521 -15.062 1.00 74.25 91 LEU A O 1
ATOM 727 N N . CYS A 1 92 ? 13.362 -2.313 -13.178 1.00 74.38 92 CYS A N 1
ATOM 728 C CA . CYS A 1 92 ? 14.583 -2.882 -12.607 1.00 74.38 92 CYS A CA 1
ATOM 729 C C . CYS A 1 92 ? 15.147 -4.003 -13.492 1.00 74.38 92 CYS A C 1
ATOM 731 O O . CYS A 1 92 ? 16.346 -4.028 -13.766 1.00 74.38 92 CYS A O 1
ATOM 733 N N . ILE A 1 93 ? 14.280 -4.901 -13.977 1.00 77.69 93 ILE A N 1
ATOM 734 C CA . ILE A 1 93 ? 14.666 -5.998 -14.877 1.00 77.69 93 ILE A CA 1
ATOM 735 C C . ILE A 1 93 ? 15.200 -5.438 -16.198 1.00 77.69 93 ILE A C 1
ATOM 737 O O . ILE A 1 93 ? 16.268 -5.845 -16.644 1.00 77.69 93 ILE A O 1
ATOM 741 N N . VAL A 1 94 ? 14.513 -4.462 -16.797 1.00 79.12 94 VAL A N 1
ATOM 742 C CA . VAL A 1 94 ? 14.949 -3.823 -18.047 1.00 79.12 94 VAL A CA 1
ATOM 743 C C . VAL A 1 94 ? 16.301 -3.135 -17.885 1.00 79.12 94 VAL A C 1
ATOM 745 O O . VAL A 1 94 ? 17.161 -3.289 -18.745 1.00 79.12 94 VAL A O 1
ATOM 748 N N . HIS A 1 95 ? 16.532 -2.424 -16.780 1.00 72.38 95 HIS A N 1
ATOM 749 C CA . HIS A 1 9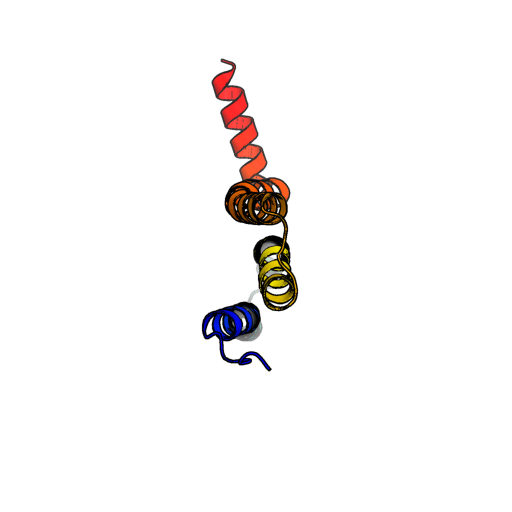5 ? 17.833 -1.809 -16.502 1.00 72.38 95 HIS A CA 1
ATOM 750 C C . HIS A 1 95 ? 18.955 -2.838 -16.341 1.00 72.38 95 HIS A C 1
ATOM 752 O O . HIS A 1 95 ? 20.074 -2.595 -16.793 1.00 72.38 95 HIS A O 1
ATOM 758 N N . LEU A 1 96 ? 18.668 -3.981 -15.712 1.00 73.00 96 LEU A N 1
ATOM 759 C CA . LEU A 1 96 ? 19.639 -5.057 -15.539 1.00 73.00 96 LEU A CA 1
ATOM 760 C C . LEU A 1 96 ? 19.960 -5.748 -16.872 1.00 73.00 96 LEU A C 1
ATOM 762 O O . LEU A 1 96 ? 21.126 -5.987 -17.172 1.00 73.00 96 LEU A O 1
ATOM 766 N N . VAL A 1 97 ? 18.941 -6.030 -17.688 1.00 77.25 97 VAL A N 1
ATOM 767 C CA . VAL A 1 97 ? 19.096 -6.701 -18.987 1.00 77.25 97 VAL A CA 1
ATOM 768 C C . VAL A 1 97 ? 19.752 -5.778 -20.015 1.00 77.25 97 VAL A C 1
ATOM 770 O O . VAL A 1 97 ? 20.649 -6.228 -20.724 1.00 77.25 97 VAL A O 1
ATOM 773 N N . ASN A 1 98 ? 19.395 -4.487 -20.045 1.00 75.12 98 ASN A N 1
ATOM 774 C CA . ASN A 1 98 ? 19.947 -3.523 -21.006 1.00 75.12 98 ASN A CA 1
ATOM 775 C C . ASN A 1 98 ? 21.462 -3.310 -20.866 1.00 75.12 98 ASN A C 1
ATOM 777 O O . ASN A 1 98 ? 22.119 -2.894 -21.815 1.00 75.12 98 ASN A O 1
ATOM 781 N N . ARG A 1 99 ? 22.042 -3.623 -19.700 1.00 68.62 99 ARG A N 1
ATOM 782 C CA . ARG A 1 99 ? 23.502 -3.626 -19.519 1.00 68.62 99 ARG A CA 1
ATOM 783 C C . ARG A 1 99 ? 24.207 -4.743 -20.287 1.00 68.62 99 ARG A C 1
ATOM 785 O O . ARG A 1 99 ? 25.372 -4.582 -20.635 1.00 68.62 99 ARG A O 1
ATOM 792 N N . ASN A 1 100 ? 23.522 -5.859 -20.522 1.00 70.44 100 ASN A N 1
ATOM 793 C CA . ASN A 1 100 ? 24.105 -7.062 -21.112 1.00 70.44 100 ASN A CA 1
ATOM 794 C C . ASN A 1 100 ? 23.644 -7.278 -22.560 1.00 70.44 100 ASN A C 1
ATOM 796 O O . ASN A 1 100 ? 24.362 -7.901 -23.335 1.00 70.44 100 ASN A O 1
ATOM 800 N N . SER A 1 101 ? 22.465 -6.772 -22.929 1.00 74.81 101 SER A N 1
ATOM 801 C CA . SER A 1 101 ? 21.910 -6.839 -24.281 1.00 74.81 101 SER A CA 1
ATOM 802 C C . SER A 1 101 ? 20.941 -5.679 -24.507 1.00 74.81 101 SER A C 1
ATOM 804 O O . SER A 1 101 ? 20.112 -5.439 -23.632 1.00 74.81 101 SER A O 1
ATOM 806 N N . PRO A 1 102 ? 20.962 -4.999 -25.669 1.00 77.75 102 PRO A N 1
ATOM 807 C CA . PRO A 1 102 ? 20.028 -3.915 -25.952 1.00 77.75 102 PRO A CA 1
ATOM 808 C C . PRO A 1 102 ? 18.574 -4.392 -25.832 1.00 77.75 102 PRO A C 1
ATOM 810 O O . PRO A 1 102 ? 18.178 -5.391 -26.436 1.00 77.75 102 PRO A O 1
ATOM 813 N N . VAL A 1 103 ? 17.781 -3.673 -25.037 1.00 81.62 103 VAL A N 1
ATOM 814 C CA . VAL A 1 103 ? 16.348 -3.940 -24.849 1.00 81.62 103 VAL A CA 1
ATOM 815 C C . VAL A 1 103 ? 15.534 -3.107 -25.841 1.00 81.62 103 VAL A C 1
ATOM 817 O O . VAL A 1 103 ? 15.817 -1.932 -26.071 1.00 81.62 103 VAL A O 1
ATOM 820 N N . ALA A 1 104 ? 14.497 -3.704 -26.430 1.00 83.62 104 ALA A N 1
ATOM 821 C CA . ALA A 1 104 ? 13.651 -3.031 -27.409 1.00 83.62 104 ALA A CA 1
ATOM 822 C C . ALA A 1 104 ? 12.885 -1.832 -26.809 1.00 83.62 104 ALA A C 1
ATOM 824 O O . ALA A 1 104 ? 12.367 -1.891 -25.694 1.00 83.62 104 ALA A O 1
ATOM 825 N N . SER A 1 105 ? 12.749 -0.751 -27.587 1.00 80.12 105 SER A N 1
ATOM 826 C CA . SER A 1 105 ? 12.171 0.525 -27.123 1.00 80.12 105 SER A CA 1
ATOM 827 C C . SER A 1 105 ? 10.718 0.413 -26.630 1.00 80.12 105 SER A C 1
ATOM 829 O O . SER A 1 105 ? 10.310 1.112 -25.700 1.00 80.12 105 SER A O 1
ATOM 831 N N . TRP A 1 106 ? 9.930 -0.518 -27.178 1.00 79.44 106 TRP A N 1
ATOM 832 C CA . TRP A 1 106 ? 8.559 -0.764 -26.717 1.00 79.44 106 TRP A CA 1
ATOM 833 C C . TRP A 1 106 ? 8.510 -1.242 -25.258 1.00 79.44 106 TRP A C 1
ATOM 835 O O . TRP A 1 106 ? 7.600 -0.866 -24.527 1.00 79.44 106 TRP A O 1
ATOM 845 N N . VAL A 1 107 ? 9.516 -1.988 -24.789 1.00 81.12 107 VAL A N 1
ATOM 846 C CA . VAL A 1 107 ? 9.581 -2.482 -23.403 1.00 81.12 107 VAL A CA 1
ATOM 847 C C . VAL A 1 107 ? 9.708 -1.317 -22.418 1.00 81.12 107 VAL A C 1
ATOM 849 O O . VAL A 1 107 ? 9.037 -1.298 -21.388 1.00 81.12 107 VAL A O 1
ATOM 852 N N . TYR A 1 108 ? 10.491 -0.292 -22.769 1.00 77.62 108 TYR A N 1
ATOM 853 C CA . TYR A 1 108 ? 10.588 0.937 -21.981 1.00 77.62 108 TYR A CA 1
ATOM 854 C C . TYR A 1 108 ? 9.245 1.667 -21.886 1.00 77.62 108 TYR A C 1
ATOM 856 O O . TYR A 1 108 ? 8.865 2.094 -20.797 1.00 77.62 108 TYR A O 1
ATOM 864 N N . HIS A 1 109 ? 8.491 1.751 -22.987 1.00 80.31 109 HIS A N 1
ATOM 865 C CA . HIS A 1 109 ? 7.156 2.358 -22.989 1.00 80.31 109 HIS A CA 1
ATOM 866 C C . HIS A 1 109 ? 6.189 1.616 -22.056 1.00 80.31 109 HIS A C 1
ATOM 868 O O . HIS A 1 109 ? 5.469 2.257 -21.291 1.00 80.31 109 HIS A O 1
ATOM 874 N N . TYR A 1 110 ? 6.216 0.278 -22.043 1.00 79.06 110 TYR A N 1
ATOM 875 C CA . TYR A 1 110 ? 5.420 -0.514 -21.098 1.00 79.06 110 TYR A CA 1
ATOM 876 C C . TYR A 1 110 ? 5.824 -0.275 -19.641 1.00 79.06 110 TYR A C 1
ATOM 878 O O . TYR A 1 110 ? 4.951 -0.128 -18.786 1.00 79.06 110 TYR A O 1
ATOM 886 N N . CYS A 1 111 ? 7.124 -0.189 -19.341 1.00 80.12 111 CYS A N 1
ATOM 887 C CA . CYS A 1 111 ? 7.588 0.144 -17.993 1.00 80.12 111 CYS A CA 1
ATOM 888 C C . CYS A 1 111 ? 7.102 1.530 -17.549 1.00 80.12 111 CYS A C 1
ATOM 890 O O . CYS A 1 111 ? 6.613 1.673 -16.428 1.00 80.12 111 CYS A O 1
ATOM 892 N N . PHE A 1 112 ? 7.174 2.537 -18.424 1.00 79.25 112 PHE A N 1
ATOM 893 C CA . PHE A 1 112 ? 6.654 3.871 -18.124 1.00 79.25 112 PHE A CA 1
ATOM 894 C C . PHE A 1 112 ? 5.141 3.858 -17.897 1.00 79.25 112 PHE A C 1
ATOM 896 O O . PHE A 1 112 ? 4.674 4.436 -16.916 1.00 79.25 112 PHE A O 1
ATOM 903 N N . LEU A 1 113 ? 4.379 3.144 -18.729 1.00 81.12 113 LEU A N 1
ATOM 904 C CA . LEU A 1 113 ? 2.937 2.974 -18.537 1.00 81.12 113 LEU A CA 1
ATOM 905 C C . LEU A 1 113 ? 2.614 2.337 -17.177 1.00 81.12 113 LEU A C 1
ATOM 907 O O . LEU A 1 113 ? 1.748 2.839 -16.460 1.00 81.12 113 LEU A O 1
ATOM 911 N N . LEU A 1 114 ? 3.338 1.291 -16.765 1.00 79.00 114 LEU A N 1
ATOM 912 C CA . LEU A 1 114 ? 3.147 0.658 -15.453 1.00 79.00 114 LEU A CA 1
ATOM 913 C C . LEU A 1 114 ? 3.407 1.619 -14.285 1.00 79.00 114 LEU A C 1
ATOM 915 O O . LEU A 1 114 ? 2.662 1.608 -13.302 1.00 79.00 114 LEU A O 1
ATOM 919 N N . ILE A 1 115 ? 4.433 2.466 -14.392 1.00 77.56 115 ILE A N 1
ATOM 920 C CA . ILE A 1 115 ? 4.759 3.471 -13.372 1.00 77.56 115 ILE A CA 1
ATOM 921 C C . ILE A 1 115 ? 3.669 4.542 -13.304 1.00 77.56 115 ILE A C 1
ATOM 923 O O . ILE A 1 115 ? 3.228 4.884 -12.210 1.00 77.56 115 ILE A O 1
ATOM 927 N N . TYR A 1 116 ? 3.174 5.028 -14.444 1.00 76.06 116 TYR A N 1
ATOM 928 C CA . TYR A 1 116 ? 2.069 5.992 -14.470 1.00 76.06 116 TYR A CA 1
ATOM 929 C C . TYR A 1 116 ? 0.772 5.409 -13.895 1.00 76.06 116 TYR A C 1
ATOM 931 O O . TYR A 1 116 ? 0.037 6.098 -13.185 1.00 76.06 116 TYR A O 1
ATOM 939 N N . THR A 1 117 ? 0.525 4.116 -14.118 1.00 74.56 117 THR A N 1
ATOM 940 C CA . THR A 1 117 ? -0.664 3.424 -13.597 1.00 74.56 117 THR A CA 1
ATOM 941 C C . THR A 1 117 ? -0.648 3.312 -12.063 1.00 74.56 117 THR A C 1
ATOM 943 O O . THR A 1 117 ? -1.711 3.244 -11.445 1.00 74.56 117 THR A O 1
ATOM 946 N N . ASN A 1 118 ? 0.527 3.383 -11.419 1.00 73.38 118 ASN A N 1
ATOM 947 C CA . ASN A 1 118 ? 0.679 3.402 -9.955 1.00 73.38 118 ASN A CA 1
ATOM 948 C C . ASN A 1 118 ? -0.140 4.541 -9.310 1.00 73.38 118 ASN A C 1
ATOM 950 O O . ASN A 1 118 ? -0.842 4.338 -8.319 1.00 73.38 118 ASN A O 1
ATOM 954 N N . SER A 1 119 ? -0.165 5.716 -9.945 1.00 70.75 119 SER A N 1
ATOM 955 C CA . SER A 1 119 ? -0.968 6.857 -9.488 1.00 70.75 119 SER A CA 1
ATOM 956 C C . SER A 1 119 ? -2.473 6.618 -9.644 1.00 70.75 119 SER A C 1
ATOM 958 O O . SER A 1 119 ? -3.248 6.993 -8.761 1.00 70.75 119 SER A O 1
ATOM 960 N N . CYS A 1 120 ? -2.886 5.949 -10.726 1.00 66.19 120 CYS A N 1
ATOM 961 C CA . CYS A 1 120 ? -4.284 5.608 -11.002 1.00 66.19 120 CYS A CA 1
ATOM 962 C C . CYS A 1 120 ? -4.820 4.511 -10.077 1.00 66.19 120 CYS A C 1
ATOM 964 O O . CYS A 1 120 ? -6.014 4.492 -9.790 1.00 66.19 120 CYS A O 1
ATOM 966 N N . LEU A 1 121 ? -3.957 3.622 -9.574 1.00 66.56 121 LEU A N 1
ATOM 967 C CA . LEU A 1 121 ? -4.346 2.521 -8.689 1.00 66.56 121 LEU A CA 1
ATOM 968 C C . LEU A 1 121 ? -4.701 2.980 -7.274 1.00 66.56 121 LEU A C 1
ATOM 970 O O . LEU A 1 121 ? -5.473 2.302 -6.599 1.00 66.56 121 LEU A O 1
ATOM 974 N N . ASN A 1 122 ? -4.234 4.153 -6.846 1.00 69.44 122 ASN A N 1
ATOM 975 C CA . ASN A 1 122 ? -4.577 4.717 -5.541 1.00 69.44 122 ASN A CA 1
ATOM 976 C C . ASN A 1 122 ? -6.112 4.813 -5.344 1.00 69.44 122 ASN A C 1
ATOM 978 O O . ASN A 1 122 ? -6.621 4.186 -4.410 1.00 69.44 122 ASN A O 1
ATOM 982 N N . PRO A 1 123 ? -6.895 5.467 -6.230 1.00 64.31 123 PRO A N 1
ATOM 983 C CA . PRO A 1 123 ? -8.359 5.419 -6.212 1.00 64.31 123 PRO A CA 1
ATOM 984 C C . PRO A 1 123 ? -8.971 4.015 -6.172 1.00 64.31 123 PRO A C 1
ATOM 986 O O . PRO A 1 123 ? -9.964 3.834 -5.476 1.00 64.31 123 PRO A O 1
ATOM 989 N N . PHE A 1 124 ? -8.407 3.018 -6.862 1.00 65.12 124 PHE A N 1
ATOM 990 C CA . PHE A 1 124 ? -8.935 1.644 -6.874 1.00 65.12 124 PHE A CA 1
ATOM 991 C C . PHE A 1 124 ? -8.681 0.905 -5.560 1.00 65.12 124 PHE A C 1
ATOM 993 O O . PHE A 1 124 ? -9.585 0.243 -5.046 1.00 65.12 124 PHE A O 1
ATOM 1000 N N . ILE A 1 125 ? -7.494 1.068 -4.971 1.00 67.88 125 ILE A N 1
ATOM 1001 C CA . ILE A 1 125 ? -7.164 0.534 -3.645 1.00 67.88 125 ILE A CA 1
ATOM 1002 C C . ILE A 1 125 ? -8.124 1.146 -2.617 1.00 67.88 125 ILE A C 1
ATOM 1004 O O . ILE A 1 125 ? -8.798 0.429 -1.867 1.00 67.88 125 ILE A O 1
ATOM 1008 N N . TYR A 1 126 ? -8.285 2.473 -2.635 1.00 64.00 126 TYR A N 1
ATOM 1009 C CA . TYR A 1 126 ? -9.222 3.143 -1.740 1.00 64.00 126 TYR A CA 1
ATOM 1010 C C . TYR A 1 126 ? -10.683 2.810 -2.058 1.00 64.00 126 TYR A C 1
ATOM 1012 O O . TYR A 1 126 ? -11.452 2.655 -1.121 1.00 64.00 126 TYR A O 1
ATOM 1020 N N . ALA A 1 127 ? -11.099 2.627 -3.310 1.00 62.69 127 ALA A N 1
ATOM 1021 C CA . ALA A 1 127 ? -12.478 2.281 -3.663 1.00 62.69 127 ALA A CA 1
ATOM 1022 C C . ALA A 1 127 ? -12.841 0.834 -3.297 1.00 62.69 127 ALA A C 1
ATOM 1024 O O . ALA A 1 127 ? -13.930 0.595 -2.766 1.00 62.69 127 ALA A O 1
ATOM 1025 N N . GLY A 1 128 ? -11.933 -0.123 -3.496 1.00 60.16 128 GLY A N 1
ATOM 1026 C CA . GLY A 1 128 ? -12.150 -1.532 -3.158 1.00 60.16 128 GLY A CA 1
ATOM 1027 C C . GLY A 1 128 ? -12.297 -1.745 -1.651 1.00 60.16 128 GLY A C 1
ATOM 1028 O O . GLY A 1 128 ? -13.269 -2.341 -1.178 1.00 60.16 128 GLY A O 1
ATOM 1029 N N . LEU A 1 129 ? -11.387 -1.164 -0.866 1.00 56.28 129 LEU A N 1
ATOM 1030 C CA . LEU A 1 129 ? -11.371 -1.336 0.592 1.00 56.28 129 LEU A CA 1
ATOM 1031 C C . LEU A 1 129 ? -12.269 -0.326 1.308 1.00 56.28 129 LEU A C 1
ATOM 1033 O O . LEU A 1 129 ? -12.668 -0.556 2.445 1.00 56.28 129 LEU A O 1
ATOM 1037 N N . ASN A 1 130 ? -12.591 0.790 0.653 1.00 61.62 130 ASN A N 1
ATOM 1038 C CA . ASN A 1 130 ? -13.310 2.004 1.052 1.00 61.62 130 ASN A CA 1
ATOM 1039 C C . ASN A 1 130 ? -14.858 1.954 1.153 1.00 61.62 130 ASN A C 1
ATOM 1041 O O . ASN A 1 130 ? -15.486 2.616 0.336 1.00 61.62 130 ASN A O 1
ATOM 1045 N N . ARG A 1 131 ? -15.558 1.198 2.022 1.00 62.41 131 ARG A N 1
ATOM 1046 C CA . ARG A 1 131 ? -17.050 1.170 2.005 1.00 62.41 131 ARG A CA 1
ATOM 1047 C C . ARG A 1 131 ? -17.703 2.568 2.095 1.00 62.41 131 ARG A C 1
ATOM 1049 O O . ARG A 1 131 ? -18.752 2.774 1.490 1.00 62.41 131 ARG A O 1
ATOM 1056 N N . ASN A 1 132 ? -17.062 3.532 2.765 1.00 64.88 132 ASN A N 1
ATOM 1057 C CA . ASN A 1 132 ? -17.509 4.931 2.799 1.00 64.88 132 ASN A CA 1
ATOM 1058 C C . ASN A 1 132 ? -17.195 5.668 1.489 1.00 64.88 132 ASN A C 1
ATOM 1060 O O . ASN A 1 132 ? -18.011 6.458 1.029 1.00 64.88 132 ASN A O 1
ATOM 1064 N N . PHE A 1 133 ? -16.064 5.363 0.851 1.00 66.56 133 PHE A N 1
ATOM 1065 C CA . PHE A 1 133 ? -15.701 5.895 -0.464 1.00 66.56 133 PHE A CA 1
ATOM 1066 C C . PHE A 1 133 ? -16.688 5.436 -1.550 1.00 66.56 133 PHE A C 1
ATOM 1068 O O . PHE A 1 133 ? -17.226 6.257 -2.281 1.00 66.56 133 PHE A O 1
ATOM 1075 N N . ARG A 1 134 ? -17.048 4.143 -1.565 1.00 68.75 134 ARG A N 1
ATOM 1076 C CA . ARG A 1 134 ? -18.093 3.594 -2.454 1.00 68.75 134 ARG A CA 1
ATOM 1077 C C . ARG A 1 134 ? -19.457 4.245 -2.237 1.00 68.75 134 ARG A C 1
ATOM 1079 O O . ARG A 1 134 ? -20.194 4.449 -3.194 1.00 68.75 134 ARG A O 1
ATOM 1086 N N . ARG A 1 135 ? -19.804 4.563 -0.984 1.00 70.12 135 ARG A N 1
ATOM 1087 C CA . ARG A 1 135 ? -21.033 5.306 -0.664 1.00 70.12 135 ARG A CA 1
ATOM 1088 C C . ARG A 1 135 ? -20.995 6.731 -1.213 1.00 70.12 135 ARG A C 1
ATOM 1090 O O . ARG A 1 135 ? -21.971 7.133 -1.829 1.00 70.12 135 ARG A O 1
ATOM 1097 N N . LYS A 1 136 ? -19.879 7.449 -1.049 1.00 75.56 136 LYS A N 1
ATOM 1098 C CA . LYS A 1 136 ? -19.718 8.811 -1.580 1.00 75.56 136 LYS A CA 1
ATOM 1099 C C . LYS A 1 136 ? -19.732 8.856 -3.109 1.00 75.56 136 LYS A C 1
ATOM 1101 O O . LYS A 1 136 ? -20.426 9.693 -3.663 1.00 75.56 136 LYS A O 1
ATOM 1106 N N . ILE A 1 137 ? -19.069 7.915 -3.786 1.00 76.50 137 ILE A N 1
ATOM 1107 C CA . ILE A 1 137 ? -19.134 7.790 -5.254 1.00 76.50 137 ILE A CA 1
ATOM 1108 C C . ILE A 1 137 ? -20.573 7.553 -5.717 1.00 76.50 137 ILE A C 1
ATOM 1110 O O . ILE A 1 137 ? -21.038 8.225 -6.625 1.00 76.50 137 ILE A O 1
ATOM 1114 N N . LYS A 1 138 ? -21.311 6.646 -5.061 1.00 75.88 138 LYS A N 1
ATOM 1115 C CA . LYS A 1 138 ? -22.728 6.415 -5.381 1.00 75.88 138 LYS A CA 1
ATOM 1116 C C . LYS A 1 138 ? -23.620 7.629 -5.124 1.00 75.88 138 LYS A C 1
ATOM 1118 O O . LYS A 1 138 ? -24.647 7.736 -5.775 1.00 75.88 138 LYS A O 1
ATOM 1123 N N . GLN A 1 139 ? -23.282 8.482 -4.158 1.00 79.38 139 GLN A N 1
ATOM 1124 C CA . GLN A 1 139 ? -24.011 9.728 -3.916 1.00 79.38 139 GLN A CA 1
ATOM 1125 C C . GLN A 1 139 ? -23.707 10.767 -4.995 1.00 79.38 139 GLN A C 1
ATOM 1127 O O . GLN A 1 139 ? -24.641 11.330 -5.542 1.00 79.38 139 GLN A O 1
ATOM 1132 N N . LEU A 1 140 ? -22.435 10.960 -5.353 1.00 80.25 140 LEU A N 1
ATOM 1133 C CA . LEU A 1 140 ? -22.038 11.869 -6.435 1.00 80.25 140 LEU A CA 1
ATOM 1134 C C . LEU A 1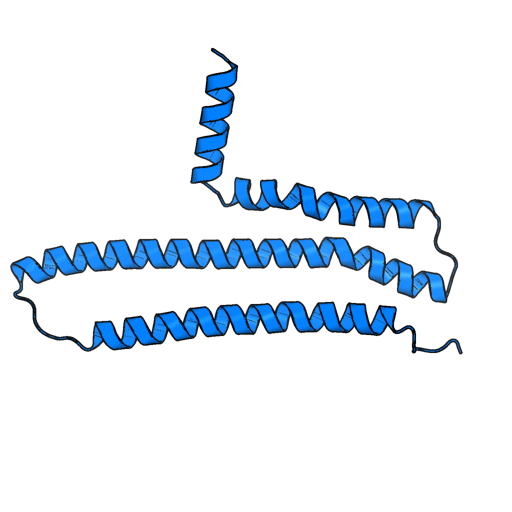 140 ? -22.664 11.465 -7.777 1.00 80.25 140 LEU A C 1
ATOM 1136 O O . LEU A 1 140 ? -23.276 12.290 -8.432 1.00 80.25 140 LEU A O 1
ATOM 1140 N N . LEU A 1 141 ? -22.623 10.177 -8.129 1.00 79.50 141 LEU A N 1
ATOM 1141 C CA . LEU A 1 141 ? -23.262 9.654 -9.346 1.00 79.50 141 LEU A CA 1
ATOM 1142 C C . LEU A 1 141 ? -24.791 9.763 -9.357 1.00 79.50 141 LEU A C 1
ATOM 1144 O O . LEU A 1 141 ? -25.379 9.640 -10.419 1.00 79.50 141 LEU A O 1
ATOM 1148 N N . ARG A 1 142 ? -25.442 9.921 -8.200 1.00 73.88 142 ARG A N 1
ATOM 1149 C CA . ARG A 1 142 ? -26.887 10.191 -8.146 1.00 73.88 142 ARG A CA 1
ATOM 1150 C C . ARG A 1 142 ? -27.187 11.676 -8.312 1.00 73.88 142 ARG A C 1
ATOM 1152 O O . ARG A 1 142 ? -28.177 11.992 -8.938 1.00 73.88 142 ARG A O 1
ATOM 1159 N N . LEU A 1 143 ? -26.318 12.544 -7.796 1.00 67.38 143 LEU A N 1
ATOM 1160 C CA . LEU A 1 143 ? -26.442 13.999 -7.921 1.00 67.38 143 LEU A CA 1
ATOM 1161 C C . LEU A 1 143 ? -26.144 14.521 -9.336 1.00 67.38 143 LEU A C 1
ATOM 1163 O O . LEU A 1 143 ? -26.535 15.631 -9.648 1.00 67.38 143 LEU A O 1
ATOM 1167 N N . GLU A 1 144 ? -25.450 13.746 -10.171 1.00 61.34 144 GLU A N 1
ATOM 1168 C CA . GLU A 1 144 ? -25.200 14.075 -11.587 1.00 61.34 144 GLU A CA 1
ATOM 1169 C C . GLU A 1 144 ? -26.366 13.653 -12.510 1.00 61.34 144 GLU A C 1
ATOM 1171 O O . GLU A 1 144 ? -26.351 13.940 -13.702 1.00 61.34 144 GLU A O 1
ATOM 1176 N N . VAL A 1 145 ? -27.337 12.892 -11.991 1.00 56.41 145 VAL A N 1
ATOM 1177 C CA . VAL A 1 145 ? -28.446 12.311 -12.776 1.00 56.41 145 VAL A CA 1
ATOM 1178 C C . VAL A 1 145 ? -29.776 13.046 -12.527 1.00 56.41 145 VAL A C 1
ATOM 1180 O O . VAL A 1 145 ? -30.751 12.765 -13.222 1.00 56.41 145 VAL A O 1
ATOM 1183 N N . ASP A 1 146 ? -29.798 14.001 -11.594 1.00 45.47 146 ASP A N 1
ATOM 1184 C CA . ASP A 1 146 ? -30.905 14.938 -11.342 1.00 45.47 146 ASP A CA 1
ATOM 1185 C C . ASP A 1 146 ? -30.599 16.309 -11.975 1.00 45.47 146 ASP A C 1
ATOM 1187 O O . ASP A 1 146 ? -31.541 16.938 -12.510 1.00 45.47 146 ASP A O 1
#

pLDDT: mean 72.78, std 8.46, range [37.88, 84.75]

Secondary structure (DSSP, 8-state):
---S--HHHHHHHHHHHHHHHHHHHHHHHHHHHHHHHHHHHHT-----HHHHHHHHHHHHHHHHHHHHHHHHHHHHHHHHHHHHHHHHHHHHHHHHHHTTSPPPHHHHHHHHHHHHHHHHHHHHHHHHH-HHHHHHHHHHHHHT--